Protein AF-A0A7S3WU81-F1 (afdb_monomer_lite)

Radius of gyration: 16.63 Å; chains: 1; bounding box: 35×36×45 Å

Secondary structure (DSSP, 8-state):
----SSSSEEEEEEEEE-TTS-EEEEEEEEEEETTTEEEEEEEEETTEE-SEEEEEE-STT--EEEEEEEETTEEEEEEEEEETTEEEEEEEETTEEEEEEEE-S----EE-TTT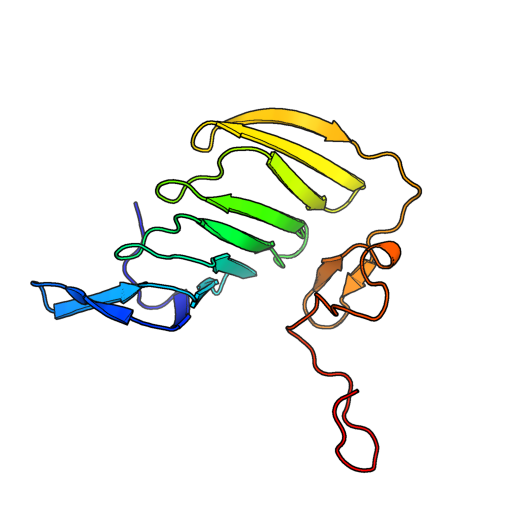--EE-GGG--TT--S-TT-PPPPPTT----

Structure (mmCIF, N/CA/C/O backbone):
data_AF-A0A7S3WU81-F1
#
_entry.id   AF-A0A7S3WU81-F1
#
loop_
_atom_site.group_PDB
_atom_site.id
_atom_site.type_symbol
_atom_site.label_atom_id
_atom_site.label_alt_id
_atom_site.label_comp_id
_atom_site.label_asym_id
_atom_site.label_entity_id
_atom_site.label_seq_id
_atom_site.pdbx_PDB_ins_code
_atom_site.Cartn_x
_atom_site.Cartn_y
_atom_site.Cartn_z
_atom_site.occupancy
_atom_site.B_iso_or_equiv
_atom_site.auth_seq_id
_atom_site.auth_comp_id
_atom_site.auth_asym_id
_atom_site.auth_atom_id
_atom_site.pdbx_PDB_model_num
ATOM 1 N N . GLU A 1 1 ? 3.979 12.453 -11.455 1.00 27.14 1 GLU A N 1
ATOM 2 C CA . GLU A 1 1 ? 4.968 11.890 -12.393 1.00 27.14 1 GLU A CA 1
ATOM 3 C C . GLU A 1 1 ? 5.608 10.695 -11.701 1.00 27.14 1 GLU A C 1
ATOM 5 O O . GLU A 1 1 ? 5.931 10.826 -10.526 1.00 27.14 1 GLU A O 1
ATOM 10 N N . LEU A 1 2 ? 5.652 9.517 -12.331 1.00 32.62 2 LEU A N 1
ATOM 11 C CA . LEU A 1 2 ? 6.308 8.353 -11.725 1.00 32.62 2 LEU A CA 1
ATOM 12 C C . LEU A 1 2 ? 7.814 8.628 -11.735 1.00 32.62 2 LEU A C 1
ATOM 14 O O . LEU A 1 2 ? 8.401 8.782 -12.805 1.00 32.62 2 LEU A O 1
ATOM 18 N N . VAL A 1 3 ? 8.402 8.771 -10.546 1.00 36.06 3 VAL A N 1
ATOM 19 C CA . VAL A 1 3 ? 9.834 9.040 -10.376 1.00 36.06 3 VAL A CA 1
ATOM 20 C C . VAL A 1 3 ? 10.612 7.875 -11.000 1.00 36.06 3 VAL A C 1
ATOM 22 O O . VAL A 1 3 ? 10.239 6.719 -10.771 1.00 36.06 3 VAL A O 1
ATOM 25 N N . PRO A 1 4 ? 11.653 8.136 -11.813 1.00 41.19 4 PRO A N 1
ATOM 26 C CA . PRO A 1 4 ? 12.507 7.081 -12.332 1.00 41.19 4 PRO A CA 1
ATOM 27 C C . PRO A 1 4 ? 13.031 6.238 -11.175 1.00 41.19 4 PRO A C 1
ATOM 29 O O . PRO A 1 4 ? 13.434 6.765 -10.142 1.00 41.19 4 PRO A O 1
ATOM 32 N N . TRP A 1 5 ? 13.050 4.926 -11.352 1.00 51.53 5 TRP A N 1
ATOM 33 C CA . TRP A 1 5 ? 13.723 4.044 -10.416 1.00 51.53 5 TRP A CA 1
ATOM 34 C C . TRP A 1 5 ? 15.197 4.402 -10.283 1.00 51.53 5 TRP A C 1
ATOM 36 O O . TRP A 1 5 ? 15.971 4.244 -11.227 1.00 51.53 5 TRP A O 1
ATOM 46 N N . GLY A 1 6 ? 15.566 4.886 -9.103 1.00 52.81 6 GLY A N 1
ATOM 47 C CA . GLY A 1 6 ? 16.904 5.367 -8.810 1.00 52.81 6 GLY A CA 1
ATOM 48 C C . GLY A 1 6 ? 16.888 6.388 -7.678 1.00 52.81 6 GLY A C 1
ATOM 49 O O . GLY A 1 6 ? 16.006 7.235 -7.605 1.00 52.81 6 GLY A O 1
ATOM 50 N N . GLN A 1 7 ? 17.889 6.265 -6.808 1.00 54.44 7 GLN A N 1
ATOM 51 C CA . GLN A 1 7 ? 18.158 7.016 -5.574 1.00 54.44 7 GLN A CA 1
ATOM 52 C C . GLN A 1 7 ? 17.200 6.806 -4.394 1.00 54.44 7 GLN A C 1
ATOM 54 O O . GLN A 1 7 ? 17.684 6.377 -3.352 1.00 54.44 7 GLN A O 1
ATOM 59 N N . ASP A 1 8 ? 15.890 7.018 -4.546 1.00 68.19 8 ASP A N 1
ATOM 60 C CA . ASP A 1 8 ? 14.972 7.048 -3.385 1.00 68.19 8 ASP A CA 1
ATOM 61 C C . ASP A 1 8 ? 14.018 5.850 -3.273 1.00 68.19 8 ASP A C 1
ATOM 63 O O . ASP A 1 8 ? 13.198 5.764 -2.350 1.00 68.19 8 ASP A O 1
ATOM 67 N N . GLN A 1 9 ? 14.113 4.920 -4.226 1.00 76.31 9 GLN A N 1
ATOM 68 C CA . GLN A 1 9 ? 13.221 3.773 -4.335 1.00 76.31 9 GLN A CA 1
ATOM 69 C C . GLN A 1 9 ? 13.986 2.495 -4.671 1.00 76.31 9 GLN A C 1
ATOM 71 O O . GLN A 1 9 ? 14.833 2.471 -5.564 1.00 76.31 9 GLN A O 1
ATOM 76 N N . THR A 1 10 ? 13.638 1.413 -3.984 1.00 79.94 10 THR A N 1
ATOM 77 C CA . THR A 1 10 ? 14.107 0.052 -4.261 1.00 79.94 10 THR A CA 1
ATOM 78 C C . THR A 1 10 ? 12.934 -0.815 -4.688 1.00 79.94 10 THR A C 1
ATOM 80 O O . THR A 1 10 ? 11.801 -0.596 -4.262 1.00 79.94 10 THR A O 1
ATOM 83 N N . PHE A 1 11 ? 13.189 -1.827 -5.514 1.00 83.06 11 PHE A N 1
ATOM 84 C CA . PHE A 1 11 ? 12.184 -2.838 -5.803 1.00 83.06 11 PHE A CA 1
ATOM 85 C C . PHE A 1 11 ? 12.728 -4.245 -5.775 1.00 83.06 11 PHE A C 1
ATOM 87 O O . PHE A 1 11 ? 13.790 -4.543 -6.323 1.00 83.06 11 PHE A O 1
ATOM 94 N N . SER A 1 12 ? 11.914 -5.113 -5.194 1.00 84.19 12 SER A N 1
ATOM 95 C CA . SER A 1 12 ? 12.132 -6.546 -5.121 1.00 84.19 12 SER A CA 1
ATOM 96 C C . SER A 1 12 ? 11.058 -7.259 -5.938 1.00 84.19 12 SER A C 1
ATOM 98 O O . SER A 1 12 ? 9.889 -7.279 -5.554 1.00 84.19 12 SER A O 1
ATOM 100 N N . GLY A 1 13 ? 11.443 -7.845 -7.069 1.00 82.75 13 GLY A N 1
ATOM 101 C CA . GLY A 1 13 ? 10.531 -8.560 -7.962 1.00 82.75 13 GLY A CA 1
ATOM 102 C C . GLY A 1 13 ? 11.096 -8.707 -9.371 1.00 82.75 13 GLY A C 1
ATOM 103 O O . GLY A 1 13 ? 12.278 -8.454 -9.615 1.00 82.75 13 GLY A O 1
ATOM 104 N N . LEU A 1 14 ? 10.241 -9.103 -10.315 1.00 84.06 14 LEU A N 1
ATOM 105 C CA . LEU A 1 14 ? 10.622 -9.173 -11.722 1.00 84.06 14 LEU A CA 1
ATOM 106 C C . LEU A 1 14 ? 10.670 -7.758 -12.321 1.00 84.06 14 LEU A C 1
ATOM 108 O O . LEU A 1 14 ? 9.736 -6.972 -12.182 1.00 84.06 14 LEU A O 1
ATOM 112 N N . ALA A 1 15 ? 11.759 -7.442 -13.019 1.00 83.62 15 ALA A N 1
ATOM 113 C CA . ALA A 1 15 ? 11.894 -6.204 -13.775 1.00 83.62 15 ALA A CA 1
ATOM 114 C C . ALA A 1 15 ? 12.238 -6.514 -15.234 1.00 83.62 15 ALA A C 1
ATOM 116 O O . ALA A 1 15 ? 13.105 -7.348 -15.507 1.00 83.62 15 ALA A O 1
ATOM 117 N N . ARG A 1 16 ? 11.567 -5.845 -16.175 1.00 79.12 16 ARG A N 1
ATOM 118 C CA . ARG A 1 16 ? 11.798 -6.003 -17.615 1.00 79.12 16 ARG A CA 1
ATOM 119 C C . ARG A 1 16 ? 12.538 -4.799 -18.194 1.00 79.12 16 ARG A C 1
ATOM 121 O O . ARG A 1 16 ? 12.261 -3.667 -17.791 1.00 79.12 16 ARG A O 1
ATOM 128 N N . PRO A 1 17 ? 13.475 -5.015 -19.133 1.00 77.38 17 PRO A N 1
ATOM 129 C CA . PRO A 1 17 ? 14.081 -3.924 -19.877 1.00 77.38 17 PRO A CA 1
ATOM 130 C C . PRO A 1 17 ? 13.042 -3.271 -20.793 1.00 77.38 17 PRO A C 1
ATOM 132 O O . PRO A 1 17 ? 12.257 -3.943 -21.458 1.00 77.38 17 PRO A O 1
ATOM 135 N N . THR A 1 18 ? 13.059 -1.948 -20.835 1.00 69.19 18 THR A N 1
ATOM 136 C CA . THR A 1 18 ? 12.315 -1.133 -21.796 1.00 69.19 18 THR A CA 1
ATOM 137 C C . THR A 1 18 ? 13.133 -0.967 -23.081 1.00 69.19 18 THR A C 1
ATOM 139 O O . THR A 1 18 ? 14.358 -1.123 -23.047 1.00 69.19 18 THR A O 1
ATOM 142 N N . PRO A 1 19 ? 12.516 -0.558 -24.208 1.00 71.44 19 PRO A N 1
ATOM 143 C CA . PRO A 1 19 ? 13.243 -0.259 -25.447 1.00 71.44 19 PRO A CA 1
ATOM 144 C C . PRO A 1 19 ? 14.358 0.790 -25.292 1.00 71.44 19 PRO A C 1
ATOM 146 O O . PRO A 1 19 ? 15.280 0.835 -26.097 1.00 71.44 19 PRO A O 1
ATOM 149 N N . ARG A 1 20 ? 14.287 1.633 -24.250 1.00 69.44 20 ARG A N 1
ATOM 150 C CA . ARG A 1 20 ? 15.287 2.663 -23.919 1.00 69.44 20 ARG A CA 1
ATOM 151 C C . ARG A 1 20 ? 16.331 2.197 -22.890 1.00 69.44 20 ARG A C 1
ATOM 153 O O . ARG A 1 20 ? 17.090 3.015 -22.388 1.00 69.44 20 ARG A O 1
ATOM 160 N N . GLY A 1 21 ? 16.352 0.911 -22.532 1.00 65.19 21 GLY A N 1
ATOM 161 C CA . GLY A 1 21 ? 17.324 0.315 -21.606 1.00 65.19 21 GLY A CA 1
ATOM 162 C C . GLY A 1 21 ? 17.002 0.458 -20.111 1.00 65.19 21 GLY A C 1
ATOM 163 O O . GLY A 1 21 ? 17.625 -0.219 -19.295 1.00 65.19 21 GLY A O 1
ATOM 164 N N . ALA A 1 22 ? 16.009 1.268 -19.726 1.00 7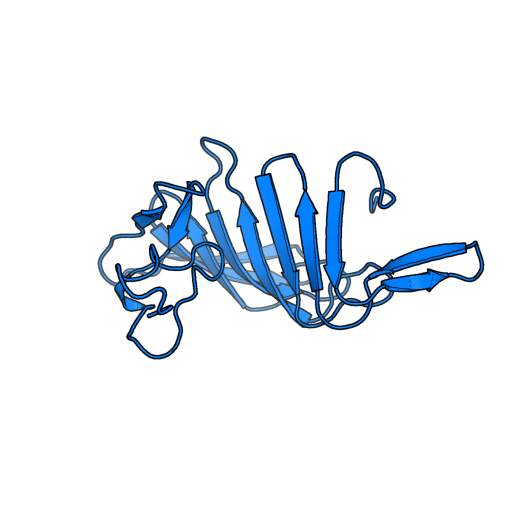5.12 22 ALA A N 1
ATOM 165 C CA . ALA A 1 22 ? 15.546 1.347 -18.336 1.00 75.12 22 ALA A CA 1
ATOM 166 C C . ALA A 1 22 ? 14.856 0.038 -17.915 1.00 75.12 22 ALA A C 1
ATOM 168 O O . ALA A 1 22 ? 14.156 -0.563 -18.729 1.00 75.12 22 ALA A O 1
ATOM 169 N N . LYS A 1 23 ? 15.017 -0.401 -16.661 1.00 78.19 23 LYS A N 1
ATOM 170 C CA . LYS A 1 23 ? 14.305 -1.571 -16.115 1.00 78.19 23 LYS A CA 1
ATOM 171 C C . LYS A 1 23 ? 13.034 -1.115 -15.403 1.00 78.19 23 LYS A C 1
ATOM 173 O O . LYS A 1 23 ? 13.100 -0.209 -14.582 1.00 78.19 23 LYS A O 1
ATOM 178 N N . THR A 1 24 ? 11.903 -1.746 -15.700 1.00 82.88 24 THR A N 1
ATOM 179 C CA . THR A 1 24 ? 10.600 -1.422 -15.095 1.00 82.88 24 THR A CA 1
ATOM 180 C C . THR A 1 24 ? 9.995 -2.638 -14.392 1.00 82.88 24 THR A C 1
ATOM 182 O O . THR A 1 24 ? 10.170 -3.756 -14.885 1.00 82.88 24 THR A O 1
ATOM 185 N N . PRO A 1 25 ? 9.291 -2.455 -13.257 1.00 86.44 25 PRO A N 1
ATOM 186 C CA . PRO A 1 25 ? 8.455 -3.476 -12.635 1.00 86.44 25 PRO A CA 1
ATOM 187 C C . PRO A 1 25 ? 7.598 -4.241 -13.609 1.00 86.44 25 PRO A C 1
ATOM 189 O O . PRO A 1 25 ? 6.898 -3.642 -14.428 1.00 86.44 25 PRO A O 1
ATOM 192 N N . HIS A 1 26 ? 7.574 -5.553 -13.438 1.00 86.62 26 HIS A N 1
ATOM 193 C CA . HIS A 1 26 ? 6.631 -6.394 -14.137 1.00 86.62 26 HIS A CA 1
ATOM 194 C C . HIS A 1 26 ? 6.210 -7.578 -13.267 1.00 86.62 26 HIS A C 1
ATOM 196 O O . HIS A 1 26 ? 7.030 -8.137 -12.546 1.00 86.62 26 HIS A O 1
ATOM 202 N N . GLY A 1 27 ? 4.957 -8.016 -13.360 1.00 87.75 27 GLY A N 1
ATOM 203 C CA . GLY A 1 27 ? 4.487 -9.155 -12.570 1.00 87.75 27 GLY A CA 1
ATOM 204 C C . GLY A 1 27 ? 4.380 -8.825 -11.079 1.00 87.75 27 GLY A C 1
ATOM 205 O O . GLY A 1 27 ? 4.096 -7.691 -10.716 1.00 87.75 27 GLY A O 1
ATOM 206 N N . TRP A 1 28 ? 4.591 -9.803 -10.202 1.00 89.62 28 TRP A N 1
ATOM 207 C CA . TRP A 1 28 ? 4.562 -9.581 -8.753 1.00 89.62 28 TRP A CA 1
ATOM 208 C C . TRP A 1 28 ? 5.824 -8.853 -8.264 1.00 89.62 28 TRP A C 1
ATOM 210 O O . TRP A 1 28 ? 6.937 -9.162 -8.702 1.00 89.62 28 TRP A O 1
ATOM 220 N N . GLY A 1 29 ? 5.669 -7.935 -7.305 1.00 84.88 29 GLY A N 1
ATOM 221 C CA . GLY A 1 29 ? 6.817 -7.318 -6.643 1.00 84.88 29 GLY A CA 1
ATOM 222 C C . GLY A 1 29 ? 6.471 -6.289 -5.574 1.00 84.88 29 GLY A C 1
ATOM 223 O O . GLY A 1 29 ? 5.308 -5.918 -5.375 1.00 84.88 29 GLY A O 1
ATOM 224 N N . VAL A 1 30 ? 7.512 -5.826 -4.888 1.00 87.31 30 VAL A N 1
ATOM 225 C CA . VAL A 1 30 ? 7.451 -4.858 -3.790 1.00 87.31 30 VAL A CA 1
ATOM 226 C C . VAL A 1 30 ? 8.285 -3.637 -4.142 1.00 87.31 30 VAL A C 1
ATOM 228 O O . VAL A 1 30 ? 9.472 -3.776 -4.414 1.00 87.31 30 VAL A O 1
ATOM 231 N N . LEU A 1 31 ? 7.666 -2.460 -4.109 1.00 87.19 31 LEU A N 1
ATOM 232 C CA . LEU A 1 31 ? 8.304 -1.152 -4.211 1.00 87.19 31 LEU A CA 1
ATOM 233 C C . LEU A 1 31 ? 8.495 -0.571 -2.806 1.00 87.19 31 LEU A C 1
ATOM 235 O O . LEU A 1 31 ? 7.551 -0.516 -2.021 1.00 87.19 31 LEU A O 1
ATOM 239 N N . GLU A 1 32 ? 9.694 -0.104 -2.499 1.00 85.88 32 GLU A N 1
ATOM 240 C CA . GLU A 1 32 ? 10.063 0.502 -1.223 1.00 85.88 32 GLU A CA 1
ATOM 241 C C . GLU A 1 32 ? 10.594 1.910 -1.476 1.00 85.88 32 GLU A C 1
ATOM 243 O O . GLU A 1 32 ? 11.588 2.082 -2.168 1.00 85.88 32 GLU A O 1
ATOM 248 N N . HIS A 1 33 ? 9.933 2.914 -0.913 1.00 82.94 33 HIS A N 1
ATOM 249 C CA . HIS A 1 33 ? 10.368 4.303 -0.874 1.00 82.94 33 HIS A CA 1
ATOM 250 C C . HIS A 1 33 ? 11.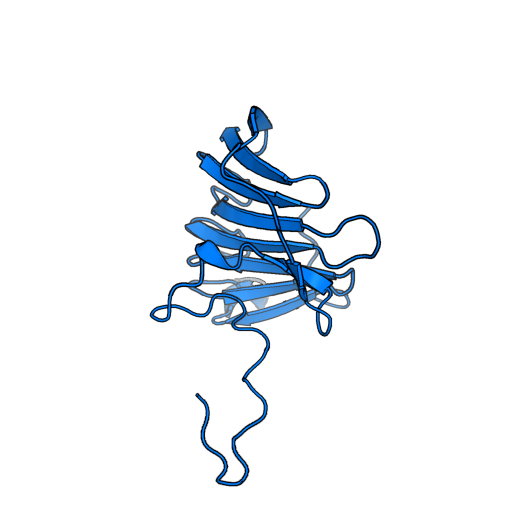125 4.560 0.429 1.00 82.94 33 HIS A C 1
ATOM 252 O O . HIS A 1 33 ? 10.631 4.233 1.513 1.00 82.94 33 HIS A O 1
ATOM 258 N N . HIS A 1 34 ? 12.281 5.216 0.359 1.00 75.56 34 HIS A N 1
ATOM 259 C CA . HIS A 1 34 ? 13.106 5.492 1.542 1.00 75.56 34 HIS A CA 1
ATOM 260 C C . HIS A 1 34 ? 12.460 6.476 2.538 1.00 75.56 34 HIS A C 1
ATOM 262 O O . HIS A 1 34 ? 12.846 6.521 3.701 1.00 75.56 34 HIS A O 1
ATOM 268 N N . GLU A 1 35 ? 11.390 7.169 2.137 1.00 79.94 35 GLU A N 1
ATOM 269 C CA . GLU A 1 35 ? 10.541 7.995 3.021 1.00 79.94 35 GLU A CA 1
ATOM 270 C C . GLU A 1 35 ? 9.537 7.183 3.871 1.00 79.94 35 GLU A C 1
ATOM 272 O O . GLU A 1 35 ? 8.613 7.738 4.466 1.00 79.94 35 GLU A O 1
ATOM 277 N N . GLY A 1 36 ? 9.694 5.857 3.935 1.00 80.12 36 GLY A N 1
ATOM 278 C CA . GLY A 1 36 ? 8.863 4.982 4.765 1.00 80.12 36 GLY A CA 1
ATOM 279 C C . GLY A 1 36 ? 7.553 4.553 4.107 1.00 80.12 36 GLY A C 1
ATOM 280 O O . GLY A 1 36 ? 6.629 4.146 4.809 1.00 80.12 36 GLY A O 1
ATOM 281 N N . PHE A 1 37 ? 7.449 4.633 2.779 1.00 86.50 37 PHE A N 1
ATOM 282 C CA . PHE A 1 37 ? 6.328 4.067 2.031 1.00 86.50 37 PHE A CA 1
ATOM 283 C C . PHE A 1 37 ? 6.740 2.750 1.377 1.00 86.50 37 PHE A C 1
ATOM 285 O O . PHE A 1 37 ? 7.738 2.691 0.676 1.00 86.50 37 PHE A O 1
ATOM 292 N N . THR A 1 38 ? 5.946 1.703 1.543 1.00 88.62 38 THR A N 1
ATOM 293 C CA . THR A 1 38 ? 6.154 0.409 0.887 1.00 88.62 38 THR A CA 1
ATOM 294 C C . THR A 1 38 ? 4.870 -0.001 0.192 1.00 88.62 38 THR A C 1
ATOM 296 O O . THR A 1 38 ? 3.793 0.141 0.762 1.00 88.62 38 THR A O 1
ATOM 299 N N . GLN A 1 39 ? 4.964 -0.554 -1.010 1.00 89.44 39 GLN A N 1
ATOM 300 C CA . GLN A 1 39 ? 3.838 -1.069 -1.774 1.00 89.44 39 GLN A CA 1
ATOM 301 C C . GLN A 1 39 ? 4.183 -2.438 -2.353 1.00 89.44 39 GLN A C 1
ATOM 303 O O . GLN A 1 39 ? 5.020 -2.554 -3.240 1.00 89.44 39 GLN A O 1
ATOM 308 N N . ALA A 1 40 ? 3.491 -3.473 -1.896 1.00 87.62 40 ALA A N 1
ATOM 309 C CA . ALA A 1 40 ? 3.498 -4.776 -2.541 1.00 87.62 40 ALA A CA 1
ATOM 310 C C . ALA A 1 40 ? 2.269 -4.886 -3.442 1.00 87.62 40 ALA A C 1
ATOM 312 O O . ALA A 1 40 ? 1.145 -4.674 -2.988 1.00 87.62 40 ALA A O 1
ATOM 313 N N . CYS A 1 41 ? 2.470 -5.245 -4.703 1.00 89.50 41 CYS A N 1
ATOM 314 C CA . CYS A 1 41 ? 1.377 -5.455 -5.643 1.00 89.50 41 CYS A CA 1
ATOM 315 C C . CYS A 1 41 ? 1.531 -6.815 -6.316 1.00 89.50 41 CYS A C 1
ATOM 317 O O . CYS A 1 41 ? 2.639 -7.239 -6.655 1.00 89.50 41 CYS A O 1
ATOM 319 N N . ALA A 1 42 ? 0.404 -7.500 -6.498 1.00 86.56 42 ALA A N 1
ATOM 320 C CA . ALA A 1 42 ? 0.358 -8.773 -7.195 1.00 86.56 42 ALA A CA 1
ATOM 321 C C . ALA A 1 42 ? 0.748 -8.634 -8.663 1.00 86.56 42 ALA A C 1
ATOM 323 O O . ALA A 1 42 ? 1.234 -9.599 -9.247 1.00 86.56 42 ALA A O 1
ATOM 324 N N . MET A 1 43 ? 0.544 -7.446 -9.234 1.00 89.19 43 MET A N 1
ATOM 325 C CA . MET A 1 43 ? 0.812 -7.179 -10.628 1.00 89.19 43 MET A CA 1
ATOM 326 C 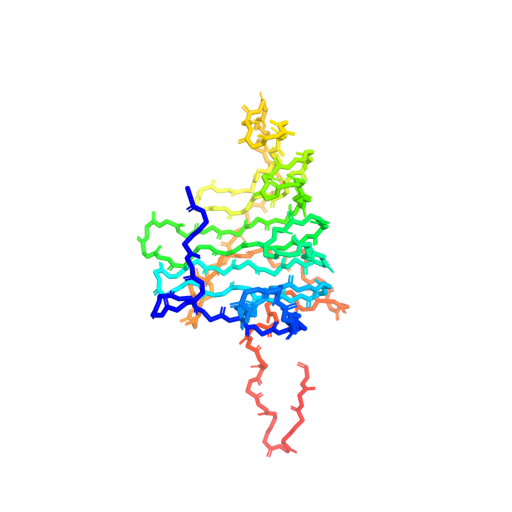C . MET A 1 43 ? 1.286 -5.746 -10.845 1.00 89.19 43 MET A C 1
ATOM 328 O O . MET A 1 43 ? 0.648 -4.776 -10.440 1.00 89.19 43 MET A O 1
ATOM 332 N N . TRP A 1 44 ? 2.419 -5.641 -11.519 1.00 90.38 44 TRP A N 1
ATOM 333 C CA . TRP A 1 44 ? 2.970 -4.422 -12.067 1.00 90.38 44 TRP A CA 1
ATOM 334 C C . TRP A 1 44 ? 3.015 -4.558 -13.590 1.00 90.38 44 TRP A C 1
ATOM 336 O O . TRP A 1 44 ? 3.488 -5.570 -14.110 1.00 90.38 44 TRP A O 1
ATOM 346 N N . HIS A 1 45 ? 2.548 -3.538 -14.297 1.00 88.75 45 HIS A N 1
ATOM 347 C CA . HIS A 1 45 ? 2.631 -3.407 -15.746 1.00 88.75 45 HIS A CA 1
ATOM 348 C C . HIS A 1 45 ? 3.536 -2.227 -16.072 1.00 88.75 45 HIS A C 1
ATOM 350 O O . HIS A 1 45 ? 3.145 -1.073 -15.924 1.00 88.75 45 HIS A O 1
ATOM 356 N N . ASP A 1 46 ? 4.771 -2.528 -16.464 1.00 86.88 46 ASP A N 1
ATOM 357 C CA . ASP A 1 46 ? 5.765 -1.551 -16.918 1.00 86.88 46 ASP A CA 1
ATOM 358 C C . ASP A 1 46 ? 5.962 -0.393 -15.924 1.00 86.88 46 ASP A C 1
ATOM 360 O O . ASP A 1 46 ? 5.998 0.783 -16.277 1.00 86.88 46 ASP A O 1
ATOM 364 N N . GLY A 1 47 ? 6.080 -0.736 -14.638 1.00 86.38 47 GLY A N 1
ATOM 365 C CA . GLY A 1 47 ? 6.217 0.243 -13.553 1.00 86.38 47 GLY A CA 1
ATOM 366 C C . GLY A 1 47 ? 4.916 0.708 -12.914 1.00 86.38 47 GLY A C 1
ATOM 367 O O . GLY A 1 47 ? 4.957 1.401 -11.900 1.00 86.38 47 GLY A O 1
ATOM 368 N N . VAL A 1 48 ? 3.769 0.296 -13.444 1.00 89.88 48 VAL A N 1
ATOM 369 C CA . VAL A 1 48 ? 2.457 0.729 -12.967 1.00 89.88 48 VAL A CA 1
ATOM 370 C C . VAL A 1 48 ? 1.790 -0.391 -12.176 1.00 89.88 48 VAL A C 1
ATOM 372 O O . VAL A 1 48 ? 1.574 -1.477 -12.700 1.00 89.88 48 VAL A O 1
ATOM 375 N N . ALA A 1 49 ? 1.450 -0.143 -10.911 1.00 90.88 49 ALA A N 1
ATOM 376 C CA . ALA A 1 49 ? 0.704 -1.109 -10.103 1.00 90.88 49 ALA A CA 1
ATOM 377 C C . ALA A 1 49 ? -0.718 -1.302 -10.656 1.00 90.88 49 ALA A C 1
ATOM 379 O O . ALA A 1 49 ? -1.445 -0.323 -10.835 1.00 90.88 49 ALA A O 1
ATOM 380 N N . ASP A 1 50 ? -1.127 -2.542 -10.905 1.00 93.19 50 ASP A N 1
ATOM 381 C CA . ASP A 1 50 ? -2.417 -2.856 -11.530 1.00 93.19 50 ASP A CA 1
ATOM 382 C C . ASP A 1 50 ? -2.917 -4.236 -11.081 1.00 93.19 50 ASP A C 1
ATOM 384 O O . ASP A 1 50 ? -2.906 -5.223 -11.812 1.00 93.19 50 ASP A O 1
ATOM 388 N N . GLY A 1 51 ? -3.273 -4.332 -9.806 1.00 89.44 51 GLY A N 1
ATOM 389 C CA . GLY A 1 51 ? -3.744 -5.564 -9.199 1.00 89.44 51 GLY A CA 1
ATOM 390 C C . GLY A 1 51 ? -3.912 -5.447 -7.688 1.00 89.44 51 GLY A C 1
ATOM 391 O O . GLY A 1 51 ? -3.657 -4.388 -7.104 1.00 89.44 51 GLY A O 1
ATOM 392 N N . PRO A 1 52 ? -4.355 -6.527 -7.025 1.00 88.12 52 PRO A N 1
ATOM 393 C CA . PRO A 1 52 ? -4.492 -6.556 -5.577 1.00 88.12 52 PRO A CA 1
ATOM 394 C C . PRO A 1 52 ? -3.129 -6.420 -4.894 1.00 88.12 52 PRO A C 1
ATOM 396 O O . PRO A 1 52 ? -2.102 -6.859 -5.411 1.00 88.12 52 PRO A O 1
ATOM 399 N N . GLY A 1 53 ? -3.101 -5.825 -3.709 1.00 87.81 53 GLY A N 1
ATOM 400 C CA . GLY A 1 53 ? -1.858 -5.590 -2.994 1.00 87.81 53 GLY A CA 1
ATOM 401 C C . GLY A 1 53 ? -2.040 -5.007 -1.601 1.00 87.81 53 GLY A C 1
ATOM 402 O O . GLY A 1 53 ? -3.149 -4.863 -1.082 1.00 87.81 53 GLY A O 1
ATOM 403 N N . THR A 1 54 ? -0.912 -4.632 -1.015 1.00 88.38 54 THR A N 1
ATOM 404 C CA . THR A 1 54 ? -0.845 -3.910 0.249 1.00 88.38 54 THR A CA 1
ATOM 405 C C . THR A 1 54 ? 0.097 -2.730 0.113 1.00 88.38 54 THR A C 1
ATOM 407 O O . THR A 1 54 ? 1.077 -2.778 -0.627 1.00 88.38 54 THR A O 1
ATOM 410 N N . TRP A 1 55 ? -0.155 -1.679 0.876 1.00 88.19 55 TRP A N 1
ATOM 411 C CA . TRP A 1 55 ? 0.805 -0.606 1.064 1.00 88.19 55 TRP A CA 1
ATOM 412 C C . TRP A 1 55 ? 0.902 -0.225 2.531 1.00 88.19 55 TRP A C 1
ATOM 414 O O . TRP A 1 55 ? -0.048 -0.394 3.292 1.00 88.19 55 TRP A O 1
ATOM 424 N N . VAL A 1 56 ? 2.058 0.286 2.922 1.00 87.06 56 VAL A N 1
ATOM 425 C CA . VAL A 1 56 ? 2.386 0.682 4.285 1.00 87.06 56 VAL A CA 1
ATOM 426 C C . VAL A 1 56 ? 3.029 2.060 4.227 1.00 87.06 56 VAL A C 1
ATOM 428 O O . VAL A 1 56 ? 3.868 2.313 3.373 1.00 87.06 56 VAL A O 1
ATOM 431 N N . MET A 1 57 ? 2.637 2.946 5.133 1.00 87.38 57 MET A N 1
ATOM 432 C CA . MET A 1 57 ? 3.370 4.157 5.479 1.00 87.38 57 MET A CA 1
ATOM 433 C C . MET A 1 57 ? 3.820 4.011 6.928 1.00 87.38 57 MET A C 1
ATOM 435 O O . MET A 1 57 ? 2.990 3.786 7.807 1.00 87.38 57 MET A O 1
ATOM 439 N N . THR A 1 58 ? 5.121 4.106 7.168 1.00 83.88 58 THR A N 1
ATOM 440 C CA . THR A 1 58 ? 5.756 3.946 8.485 1.00 83.88 58 THR A CA 1
ATOM 441 C C . THR A 1 58 ? 6.344 5.251 9.017 1.00 83.88 58 THR A C 1
ATOM 443 O O . THR A 1 58 ? 6.855 5.273 10.138 1.00 83.88 58 THR A O 1
ATOM 446 N N . ALA A 1 59 ? 6.255 6.340 8.240 1.00 83.00 59 ALA A N 1
ATOM 447 C CA . ALA A 1 59 ? 6.712 7.659 8.654 1.00 83.00 59 ALA A CA 1
ATOM 448 C C . ALA A 1 59 ? 6.016 8.095 9.965 1.00 83.00 59 ALA A C 1
ATOM 450 O O . ALA A 1 59 ? 4.786 7.986 10.056 1.00 83.00 59 ALA A O 1
ATOM 451 N N . PRO A 1 60 ? 6.769 8.603 10.963 1.00 80.88 60 PRO A N 1
ATOM 452 C CA . PRO A 1 60 ? 6.211 9.036 12.241 1.00 80.88 60 PRO A CA 1
ATOM 453 C C . PRO A 1 60 ? 5.043 10.020 12.087 1.00 80.88 60 PRO A C 1
ATOM 455 O O . PRO A 1 60 ? 5.163 11.032 11.396 1.00 80.88 60 PRO A O 1
ATOM 458 N N . GLY A 1 61 ? 3.909 9.727 12.727 1.00 81.00 61 GLY A N 1
ATOM 459 C CA . GLY A 1 61 ? 2.687 10.539 12.665 1.00 81.00 61 GLY A CA 1
ATOM 460 C C . GLY A 1 61 ? 1.852 10.352 11.392 1.00 81.00 61 GLY A C 1
ATOM 461 O O . GLY A 1 61 ? 0.837 11.028 11.218 1.00 81.00 61 GLY A O 1
ATOM 462 N N . LYS A 1 62 ? 2.262 9.456 10.487 1.00 84.62 62 LYS A N 1
ATOM 463 C CA . LYS A 1 62 ? 1.552 9.114 9.243 1.00 84.62 62 LYS A CA 1
ATOM 464 C C . LYS A 1 62 ? 1.328 7.609 9.104 1.00 84.62 62 LYS A C 1
ATOM 466 O O . LYS A 1 62 ? 1.072 7.133 7.999 1.00 84.62 62 LYS A O 1
ATOM 471 N N . GLU A 1 63 ? 1.447 6.857 10.193 1.00 84.50 63 GLU A N 1
ATOM 472 C CA . GLU A 1 63 ? 1.432 5.403 10.169 1.00 84.50 63 GLU A CA 1
ATOM 473 C C . GLU A 1 63 ? 0.078 4.866 9.716 1.00 84.50 63 GLU A C 1
ATOM 475 O O . GLU A 1 63 ? -0.973 5.170 10.287 1.00 84.50 63 GLU A O 1
ATOM 480 N N . GLN A 1 64 ? 0.107 4.049 8.668 1.00 87.62 64 GLN A N 1
ATOM 481 C CA . GLN A 1 64 ? -1.080 3.419 8.108 1.00 87.62 64 GLN A CA 1
ATOM 482 C C . GLN A 1 64 ? -0.698 2.234 7.226 1.00 87.62 64 GLN A C 1
ATOM 484 O O . GLN A 1 64 ? 0.364 2.213 6.610 1.00 87.62 64 GLN A O 1
ATOM 489 N N . VAL A 1 65 ? -1.588 1.253 7.147 1.00 86.06 65 VAL A N 1
ATOM 490 C CA . VAL A 1 65 ? -1.526 0.151 6.187 1.00 86.06 65 VAL A CA 1
ATOM 491 C C . VAL A 1 65 ? -2.850 0.081 5.442 1.00 86.06 65 VAL A C 1
ATOM 493 O O . VAL A 1 65 ? -3.912 0.327 6.019 1.00 86.06 65 VAL A O 1
ATOM 496 N N . GLY A 1 66 ? -2.793 -0.247 4.160 1.00 86.81 66 GLY A N 1
ATOM 497 C CA . GLY A 1 66 ? -3.977 -0.459 3.348 1.00 86.81 66 GLY A CA 1
ATOM 498 C C . GLY A 1 66 ? -3.860 -1.702 2.490 1.00 86.81 66 GLY A C 1
ATOM 499 O O . GLY A 1 66 ? -2.823 -1.933 1.876 1.00 86.81 66 GLY A O 1
ATOM 500 N N . TYR A 1 67 ? -4.952 -2.452 2.408 1.00 87.06 67 TYR A N 1
ATOM 501 C CA . TYR A 1 67 ? -5.120 -3.617 1.545 1.00 87.06 67 TYR A CA 1
ATOM 502 C C . TYR A 1 67 ? -6.206 -3.294 0.531 1.00 87.06 67 TYR A C 1
ATOM 504 O O . TYR A 1 67 ? -7.269 -2.812 0.918 1.00 87.06 67 TYR A O 1
ATOM 512 N N . GLY A 1 68 ? -5.962 -3.544 -0.747 1.00 88.88 68 GLY A N 1
ATOM 513 C CA . GLY A 1 68 ? -6.936 -3.241 -1.791 1.00 88.88 68 GLY A CA 1
ATOM 514 C C . GLY A 1 68 ? -6.395 -3.535 -3.177 1.00 88.88 68 GLY A C 1
ATOM 515 O O . GLY A 1 68 ? -5.451 -4.312 -3.318 1.00 88.88 68 GLY A O 1
ATOM 516 N N . THR A 1 69 ? -6.992 -2.915 -4.190 1.00 90.25 69 THR A N 1
ATOM 517 C CA . THR A 1 69 ? -6.644 -3.132 -5.598 1.00 90.25 69 THR A CA 1
ATOM 518 C C . THR A 1 69 ? -6.178 -1.838 -6.243 1.00 90.25 69 THR A C 1
ATOM 520 O O . THR A 1 69 ? -6.764 -0.775 -6.051 1.00 90.25 69 THR A O 1
ATOM 523 N N . TRP A 1 70 ? -5.097 -1.918 -7.006 1.00 91.44 70 TRP A N 1
ATOM 524 C CA . TRP A 1 70 ? -4.640 -0.825 -7.844 1.00 91.44 70 TRP A CA 1
ATOM 525 C C . TRP A 1 70 ? -5.135 -1.043 -9.259 1.00 91.44 70 TRP A C 1
ATOM 527 O O . TRP A 1 70 ? -5.153 -2.174 -9.731 1.00 91.44 70 TRP A O 1
ATOM 537 N N . ARG A 1 71 ? -5.493 0.049 -9.925 1.00 91.75 71 ARG A N 1
ATOM 538 C CA . ARG A 1 71 ? -5.801 0.093 -11.344 1.00 91.75 71 ARG A CA 1
ATOM 539 C C . ARG A 1 71 ? -5.059 1.254 -11.976 1.00 91.75 71 ARG A C 1
ATOM 541 O O . ARG A 1 71 ? -5.227 2.399 -11.549 1.00 91.75 71 ARG A O 1
ATOM 548 N N . ALA A 1 72 ? -4.207 0.967 -12.958 1.00 91.56 72 ALA A N 1
ATOM 549 C CA . ALA A 1 72 ? -3.353 1.969 -13.605 1.00 91.56 72 ALA A CA 1
ATOM 550 C C . ALA A 1 72 ? -2.602 2.881 -12.599 1.00 91.56 72 ALA A C 1
ATOM 552 O O . ALA A 1 72 ? -2.556 4.105 -12.737 1.00 91.56 72 ALA A O 1
ATOM 553 N N . GLY A 1 73 ? -2.051 2.284 -11.539 1.00 90.06 73 GLY A N 1
ATOM 554 C CA . GLY A 1 73 ? -1.269 2.962 -10.503 1.00 90.06 73 GLY A CA 1
ATOM 555 C C . GLY A 1 73 ? -2.104 3.679 -9.444 1.00 90.06 73 GLY A C 1
ATOM 556 O O . GLY A 1 73 ? -1.545 4.243 -8.504 1.00 90.06 73 GLY A O 1
ATOM 557 N N . LYS A 1 74 ? -3.435 3.654 -9.550 1.00 92.75 74 LYS A N 1
ATOM 558 C CA . LYS A 1 74 ? -4.348 4.348 -8.637 1.00 92.75 74 LYS A CA 1
ATOM 559 C C . LYS A 1 74 ? -5.121 3.354 -7.786 1.00 92.75 74 LYS A C 1
ATOM 561 O O . LYS A 1 74 ? -5.395 2.251 -8.232 1.00 92.75 74 LYS A O 1
ATOM 566 N N . ARG A 1 75 ? -5.496 3.740 -6.565 1.00 90.88 75 ARG A N 1
ATOM 567 C CA . ARG A 1 75 ? -6.407 2.931 -5.737 1.00 90.88 75 ARG A CA 1
ATOM 568 C C . ARG A 1 75 ? -7.769 2.858 -6.416 1.00 90.88 75 ARG A C 1
ATOM 570 O O . ARG A 1 75 ? -8.285 3.897 -6.816 1.00 90.88 75 ARG A O 1
ATOM 577 N N . ASP A 1 76 ? -8.335 1.667 -6.525 1.00 91.56 76 ASP A N 1
ATOM 578 C CA . ASP A 1 76 ? -9.624 1.446 -7.176 1.00 91.56 76 ASP A CA 1
ATOM 579 C C . ASP A 1 76 ? -10.427 0.367 -6.434 1.00 91.56 76 ASP A C 1
ATOM 581 O O . ASP A 1 76 ? -9.872 -0.630 -5.963 1.00 91.56 76 ASP A O 1
ATOM 585 N N . GLY A 1 77 ? -11.733 0.584 -6.287 1.00 90.19 77 GLY A N 1
ATOM 586 C CA . GLY A 1 77 ? -12.623 -0.284 -5.521 1.00 90.19 77 GLY A CA 1
ATOM 587 C C . GLY A 1 77 ? -12.459 -0.141 -4.005 1.00 90.19 77 GLY A C 1
ATOM 588 O O . GLY A 1 77 ? -12.164 0.935 -3.481 1.00 90.19 77 GLY A O 1
ATOM 589 N N . TYR A 1 78 ? -12.685 -1.231 -3.271 1.00 86.38 78 TYR A N 1
ATOM 590 C CA . TYR A 1 78 ? -12.655 -1.220 -1.807 1.00 86.38 78 TYR A CA 1
ATOM 591 C C . TYR A 1 78 ? -11.250 -1.451 -1.243 1.00 86.38 78 TYR A C 1
ATOM 593 O O . TYR A 1 78 ? -10.543 -2.383 -1.624 1.00 86.38 78 TYR A O 1
ATOM 601 N N . PHE A 1 79 ? -10.889 -0.626 -0.266 1.00 87.75 79 PHE A N 1
ATOM 602 C CA . PHE A 1 79 ? -9.667 -0.701 0.515 1.00 87.75 79 PHE A CA 1
ATOM 603 C C . PHE A 1 79 ? -9.987 -0.903 1.992 1.00 87.75 79 PHE A C 1
ATOM 605 O O . PHE A 1 79 ? -10.709 -0.115 2.603 1.00 87.75 79 PHE A O 1
ATOM 612 N N . ALA A 1 80 ? -9.388 -1.925 2.593 1.00 86.31 80 ALA A N 1
ATOM 613 C CA . ALA A 1 80 ? -9.320 -2.055 4.039 1.00 86.31 80 ALA A CA 1
ATOM 614 C C . ALA A 1 80 ? -8.127 -1.240 4.547 1.00 86.31 80 ALA A C 1
ATOM 616 O O . ALA A 1 80 ? -6.977 -1.544 4.238 1.00 86.31 80 ALA A O 1
ATOM 617 N N . MET A 1 81 ? -8.406 -0.199 5.322 1.00 86.94 81 MET A N 1
ATOM 618 C CA . MET A 1 81 ? -7.441 0.784 5.802 1.00 86.94 81 MET A CA 1
ATOM 619 C C . MET A 1 81 ? -7.303 0.700 7.319 1.00 86.94 81 MET A C 1
ATOM 621 O O . MET A 1 81 ? -8.287 0.792 8.050 1.00 86.94 81 MET A O 1
ATOM 625 N N . VAL A 1 82 ? -6.075 0.587 7.812 1.00 84.00 82 VAL A N 1
ATOM 626 C CA . VAL A 1 82 ? -5.753 0.663 9.239 1.00 84.00 82 VAL A CA 1
ATOM 627 C C . VAL A 1 82 ? -4.828 1.849 9.437 1.00 84.00 82 VAL A C 1
ATOM 629 O O . VAL A 1 82 ? -3.758 1.911 8.841 1.00 84.00 82 VAL A O 1
ATOM 632 N N . ARG A 1 83 ? -5.243 2.798 10.268 1.00 82.94 83 ARG A N 1
ATOM 633 C CA . ARG A 1 83 ? -4.466 3.990 10.620 1.00 82.94 83 ARG A CA 1
ATOM 634 C C . ARG A 1 83 ? -4.694 4.333 12.084 1.00 82.94 83 ARG A C 1
ATOM 636 O O . ARG A 1 83 ? -5.619 3.790 12.699 1.00 82.94 83 ARG A O 1
ATOM 643 N N . ASP A 1 84 ? -3.889 5.235 12.630 1.00 76.06 84 ASP A N 1
ATOM 644 C CA . ASP A 1 84 ? -4.128 5.699 13.994 1.00 76.06 84 ASP A CA 1
ATOM 645 C C . ASP A 1 84 ? -5.575 6.223 14.138 1.00 76.06 84 ASP A C 1
ATOM 647 O O . ASP A 1 84 ? -6.145 6.851 13.238 1.00 76.06 84 ASP A O 1
ATOM 651 N N . GLY A 1 85 ? -6.233 5.857 15.235 1.00 74.19 85 GLY A N 1
ATOM 652 C CA . GLY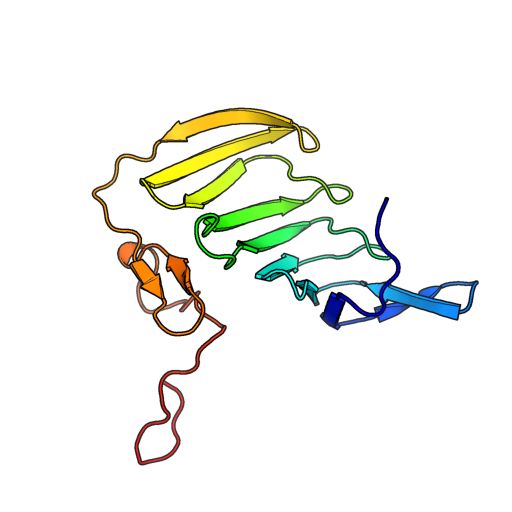 A 1 85 ? -7.644 6.163 15.485 1.00 74.19 85 GLY A CA 1
ATOM 653 C C . GLY A 1 85 ? -8.692 5.201 14.888 1.00 74.19 85 GLY A C 1
ATOM 654 O O . GLY A 1 85 ? -9.878 5.325 15.241 1.00 74.19 85 GLY A O 1
ATOM 655 N N . GLY A 1 86 ? -8.323 4.206 14.061 1.00 78.31 86 GLY A N 1
ATOM 656 C CA . GLY A 1 86 ? -9.232 3.095 13.733 1.00 78.31 86 GLY A CA 1
ATOM 657 C C . GLY A 1 86 ? -8.991 2.319 12.433 1.00 78.31 86 GLY A C 1
ATOM 658 O O . GLY A 1 86 ? -8.046 2.550 11.686 1.00 78.31 86 GLY A O 1
ATOM 659 N N . VAL A 1 87 ? -9.911 1.386 12.175 1.00 82.12 87 VAL A N 1
ATOM 660 C CA . VAL A 1 87 ? -10.007 0.624 10.924 1.00 82.12 87 VAL A CA 1
ATOM 661 C C . VAL A 1 87 ? -11.137 1.205 10.080 1.00 82.12 87 VAL A C 1
ATOM 663 O O . VAL A 1 87 ? -12.199 1.561 10.602 1.00 82.12 87 VAL A O 1
ATOM 666 N N . PHE A 1 88 ? -10.913 1.314 8.779 1.00 85.75 88 PHE A N 1
ATOM 667 C CA . PHE A 1 88 ? -11.836 1.897 7.821 1.00 85.75 88 PHE A CA 1
ATOM 668 C C . PHE A 1 88 ? -11.970 0.992 6.600 1.00 85.75 88 PHE A C 1
ATOM 670 O O . PHE A 1 88 ? -11.007 0.358 6.182 1.00 85.75 88 PHE A O 1
ATOM 677 N N . VAL A 1 89 ? -13.162 0.967 6.019 1.00 88.38 89 VAL A N 1
ATOM 678 C CA . VAL A 1 89 ? -13.366 0.527 4.640 1.00 88.38 89 VAL A CA 1
ATOM 679 C C . VAL A 1 89 ? -13.502 1.788 3.800 1.00 88.38 89 VAL A C 1
ATOM 681 O O . VAL A 1 89 ? -14.371 2.622 4.064 1.00 88.38 89 VAL A O 1
ATOM 684 N N . GLU A 1 90 ? -12.601 1.962 2.847 1.00 91.75 90 GLU A N 1
ATOM 685 C CA . GLU A 1 90 ? -12.559 3.097 1.932 1.00 91.75 90 GLU A CA 1
ATOM 686 C C . GLU A 1 90 ? -12.911 2.626 0.529 1.00 91.75 90 GLU A C 1
ATOM 688 O O . GLU A 1 90 ? -12.432 1.595 0.082 1.00 91.75 90 GLU A O 1
ATOM 693 N N . GLU A 1 91 ? -13.770 3.363 -0.154 1.00 89.56 91 GLU A N 1
ATOM 694 C CA . GLU A 1 91 ? -14.159 3.099 -1.533 1.00 89.56 91 GLU A CA 1
ATOM 695 C C . GLU A 1 91 ? -13.515 4.152 -2.419 1.00 89.56 91 GLU A C 1
ATOM 697 O O . GLU A 1 91 ? -13.678 5.355 -2.186 1.00 89.56 91 GLU A O 1
ATOM 702 N N . TYR A 1 92 ? -12.775 3.685 -3.413 1.00 92.62 92 TYR A N 1
ATOM 703 C CA . TYR A 1 92 ? -12.062 4.505 -4.367 1.00 92.62 92 TYR A CA 1
ATOM 704 C C . TYR A 1 92 ? -12.576 4.274 -5.782 1.00 92.62 92 TYR A C 1
ATOM 706 O O . TYR A 1 92 ? -12.922 3.156 -6.154 1.00 92.62 92 TYR A O 1
ATOM 714 N N . GLU A 1 93 ? -12.538 5.328 -6.585 1.00 93.88 93 GLU A N 1
ATOM 715 C CA . GLU A 1 93 ? -12.710 5.257 -8.031 1.00 93.88 93 GLU A CA 1
ATOM 716 C C . GLU A 1 93 ? -11.533 5.986 -8.676 1.00 93.88 93 GLU A C 1
ATOM 718 O O . GLU A 1 93 ? -11.376 7.198 -8.514 1.00 93.88 93 GLU A O 1
ATOM 723 N N . MET A 1 94 ? -10.656 5.244 -9.354 1.00 91.62 94 MET A N 1
ATOM 724 C CA . MET A 1 94 ? -9.484 5.780 -10.054 1.00 91.62 94 MET A CA 1
ATOM 725 C C . MET A 1 94 ? -8.662 6.779 -9.218 1.00 91.62 94 MET A C 1
ATOM 727 O O . MET A 1 94 ? -8.223 7.824 -9.706 1.00 91.62 94 MET A O 1
ATOM 731 N N . GLY A 1 95 ? -8.416 6.437 -7.952 1.00 89.94 95 GLY A N 1
ATOM 732 C CA . GLY A 1 95 ? -7.630 7.211 -6.990 1.00 89.94 95 GLY A CA 1
ATOM 733 C C . GLY A 1 95 ? -8.422 8.238 -6.180 1.00 89.94 95 GLY A C 1
ATOM 734 O O . GLY A 1 95 ? -7.886 8.772 -5.209 1.00 89.94 95 GLY A O 1
ATOM 735 N N . GLU A 1 96 ? -9.683 8.493 -6.522 1.00 94.69 96 GLU A N 1
ATOM 736 C CA . GLU A 1 96 ? -10.550 9.421 -5.799 1.00 94.69 96 GLU A CA 1
ATOM 737 C C . GLU A 1 96 ? -11.320 8.692 -4.692 1.00 94.69 96 GLU A C 1
ATOM 739 O O . GLU A 1 96 ? -11.991 7.695 -4.949 1.00 94.69 96 GLU A O 1
ATOM 744 N N . LEU A 1 97 ? -11.235 9.182 -3.452 1.00 94.44 97 LEU A N 1
ATOM 745 C CA . LEU A 1 97 ? -11.982 8.624 -2.323 1.00 94.44 97 LEU A CA 1
ATOM 746 C C . LEU A 1 97 ? -13.461 9.019 -2.428 1.00 94.44 97 LEU A C 1
ATOM 748 O O . LEU A 1 97 ? -13.799 10.184 -2.234 1.00 94.44 97 LEU A O 1
ATOM 752 N N . LYS A 1 98 ? -14.346 8.046 -2.653 1.00 96.06 98 LYS A N 1
ATOM 753 C CA . LYS A 1 98 ? -15.799 8.260 -2.744 1.00 96.06 98 LYS A CA 1
ATOM 754 C C . LYS A 1 98 ? -16.495 8.121 -1.402 1.00 96.06 98 LYS A C 1
ATOM 756 O O . LYS A 1 98 ? -17.396 8.890 -1.070 1.00 96.06 98 LYS A O 1
ATOM 761 N N . ARG A 1 99 ? -16.077 7.140 -0.602 1.00 90.12 99 ARG A N 1
ATOM 762 C CA . ARG A 1 99 ? -16.719 6.838 0.679 1.00 90.12 99 ARG A CA 1
ATOM 763 C C . ARG A 1 99 ? -15.720 6.281 1.680 1.00 90.12 99 ARG A C 1
ATOM 765 O O . ARG A 1 99 ? -14.794 5.562 1.327 1.00 90.12 99 ARG A O 1
ATOM 772 N N . ARG A 1 100 ? -15.940 6.589 2.961 1.00 91.69 100 ARG A N 1
ATOM 773 C CA . ARG A 1 100 ? -15.195 6.023 4.091 1.00 91.69 100 ARG A CA 1
ATOM 774 C C . ARG A 1 100 ? -16.157 5.580 5.184 1.00 91.69 100 ARG A C 1
ATOM 776 O O . ARG A 1 100 ? -16.903 6.391 5.725 1.00 91.69 100 ARG A O 1
ATOM 783 N N . ILE A 1 101 ? -16.081 4.308 5.554 1.00 86.19 101 ILE A N 1
ATOM 784 C CA . ILE A 1 101 ? -16.877 3.703 6.621 1.00 86.19 101 ILE A CA 1
ATOM 785 C C . ILE A 1 101 ? -15.932 3.316 7.754 1.00 86.19 101 ILE A C 1
ATOM 787 O O . ILE A 1 101 ? -15.003 2.538 7.556 1.00 86.19 101 ILE A O 1
ATOM 791 N N . LYS A 1 102 ? -16.156 3.849 8.960 1.00 85.62 102 LYS A N 1
ATOM 792 C CA . LYS A 1 102 ? -15.401 3.426 10.147 1.00 85.62 102 LYS A CA 1
ATOM 793 C C . LYS A 1 102 ? -15.890 2.050 10.589 1.00 85.62 102 LYS A C 1
ATOM 795 O O . LYS A 1 102 ? -17.042 1.912 10.999 1.00 85.62 102 LYS A O 1
ATOM 800 N N . TRP A 1 103 ? -15.013 1.053 10.558 1.00 74.56 103 TRP A N 1
ATOM 801 C CA . TRP A 1 103 ? -15.334 -0.281 11.044 1.00 74.56 103 TRP A CA 1
ATOM 802 C C . TRP A 1 103 ? -15.310 -0.275 12.577 1.00 74.56 103 TRP A C 1
ATOM 804 O O . TRP A 1 103 ? -14.278 -0.022 13.197 1.00 74.56 103 TRP A O 1
ATOM 814 N N . ARG A 1 104 ? -16.472 -0.508 13.201 1.00 63.56 104 ARG A N 1
ATOM 815 C CA . ARG A 1 104 ? -16.651 -0.523 14.663 1.00 63.56 104 ARG A CA 1
ATOM 816 C C . ARG A 1 104 ? -16.650 -1.933 15.269 1.00 63.56 104 ARG A C 1
ATOM 818 O O . ARG A 1 104 ? -17.454 -2.203 16.150 1.00 63.56 104 ARG A O 1
ATOM 825 N N . ARG A 1 105 ? -15.788 -2.841 14.800 1.00 55.31 105 ARG A N 1
ATOM 826 C CA . ARG A 1 105 ? -15.484 -4.049 15.581 1.00 55.31 105 ARG A CA 1
ATOM 827 C C . ARG A 1 105 ? -14.311 -3.694 16.486 1.00 55.31 105 ARG A C 1
ATOM 829 O O . ARG A 1 105 ? -13.255 -3.318 15.991 1.00 55.31 105 ARG A O 1
ATOM 836 N N . ASP A 1 106 ? -14.601 -3.667 17.775 1.00 48.31 106 ASP A N 1
ATOM 837 C CA . ASP A 1 106 ? -13.751 -3.412 18.936 1.00 48.31 106 ASP A CA 1
ATOM 838 C C . ASP A 1 106 ? -12.237 -3.370 18.657 1.00 48.31 106 ASP A C 1
ATOM 840 O O . ASP A 1 106 ? -11.614 -4.331 18.209 1.00 48.31 106 ASP A O 1
ATOM 844 N N . LYS A 1 107 ? -11.679 -2.183 18.922 1.00 54.28 107 LYS A N 1
ATOM 845 C CA . LYS A 1 107 ? -10.268 -1.775 18.837 1.00 54.28 107 LYS A CA 1
ATOM 846 C C . LYS A 1 107 ? -9.338 -2.879 19.378 1.00 54.28 107 LYS A C 1
ATOM 848 O O . LYS A 1 107 ? -9.636 -3.498 20.386 1.00 54.28 107 LYS A O 1
ATOM 853 N N . LEU A 1 108 ? -8.164 -3.126 18.807 1.00 51.78 108 LEU A N 1
ATOM 854 C CA . LEU A 1 108 ? -7.009 -2.228 18.838 1.00 51.78 108 LEU A CA 1
ATOM 855 C C . LEU A 1 108 ? -6.112 -2.569 17.647 1.00 51.78 108 LEU A C 1
ATOM 857 O O . LEU A 1 108 ? -5.641 -3.701 17.532 1.00 51.78 108 LEU A O 1
ATOM 861 N N . HIS A 1 109 ? -5.862 -1.601 16.765 1.00 60.25 109 HIS A N 1
ATOM 862 C CA . HIS A 1 109 ? -4.692 -1.735 15.910 1.00 60.25 109 HIS A CA 1
ATOM 863 C C . HIS A 1 109 ? -3.459 -1.638 16.807 1.00 60.25 109 HIS A C 1
ATOM 865 O O . HIS A 1 109 ? -3.406 -0.813 17.718 1.00 60.25 109 HIS A O 1
ATOM 871 N N . VAL A 1 110 ? -2.486 -2.503 16.571 1.00 62.72 110 VAL A N 1
ATOM 872 C CA . VAL A 1 110 ? -1.209 -2.471 17.274 1.00 62.72 110 VAL A CA 1
ATOM 873 C C . VAL A 1 110 ? -0.178 -1.912 16.312 1.00 62.72 110 VAL A C 1
ATOM 875 O O . VAL A 1 110 ? -0.161 -2.261 15.132 1.00 62.72 110 VAL A O 1
ATOM 878 N N . LYS A 1 111 ? 0.676 -1.028 16.821 1.00 67.12 111 LYS A N 1
ATOM 879 C CA . LYS A 1 111 ? 1.855 -0.560 16.103 1.00 67.12 111 LYS A CA 1
ATOM 880 C C . LYS A 1 111 ? 2.993 -1.543 16.341 1.00 67.12 111 LYS A C 1
ATOM 882 O O . LYS A 1 111 ? 3.332 -1.840 17.485 1.00 67.12 111 LYS A O 1
ATOM 887 N N . CYS A 1 112 ? 3.577 -2.074 15.273 1.00 67.12 112 CYS A N 1
ATOM 888 C CA . CYS A 1 112 ? 4.748 -2.933 15.383 1.00 67.12 112 CYS A CA 1
ATOM 889 C C . CYS A 1 112 ? 5.926 -2.127 15.949 1.00 67.12 112 CYS A C 1
ATOM 891 O O . CYS A 1 112 ? 6.319 -1.126 15.360 1.00 67.12 112 CYS A O 1
ATOM 893 N N . SER A 1 113 ? 6.539 -2.582 17.043 1.00 63.84 113 SER A N 1
ATOM 894 C CA . SER A 1 113 ? 7.696 -1.909 17.657 1.00 63.84 113 SER A CA 1
ATOM 895 C C . SER A 1 113 ? 8.977 -1.959 16.815 1.00 63.84 113 SER A C 1
ATOM 897 O O . SER A 1 113 ? 9.931 -1.255 17.127 1.00 63.84 113 SER A O 1
ATOM 899 N N . ARG A 1 114 ? 9.018 -2.796 15.767 1.00 59.56 114 ARG A N 1
ATOM 900 C CA . ARG A 1 114 ? 10.171 -2.941 14.865 1.00 59.56 114 ARG A CA 1
ATOM 901 C C . ARG A 1 114 ? 10.067 -2.044 13.633 1.00 59.56 114 ARG A C 1
ATOM 903 O O . ARG A 1 114 ? 10.987 -1.284 13.368 1.00 59.56 114 ARG A O 1
ATOM 910 N N . CYS A 1 115 ? 8.961 -2.132 12.890 1.00 62.88 115 CYS A N 1
ATOM 911 C CA . CYS A 1 115 ? 8.773 -1.404 11.627 1.00 62.88 115 CYS A CA 1
ATOM 912 C C . CYS A 1 115 ? 7.747 -0.271 11.692 1.00 62.88 115 CYS A C 1
ATOM 914 O O . CYS A 1 115 ? 7.464 0.338 10.668 1.00 62.88 115 CYS A O 1
ATOM 916 N N . ASN A 1 116 ? 7.145 0.001 12.853 1.00 66.62 116 ASN A N 1
ATOM 917 C CA . ASN A 1 116 ? 6.108 1.022 13.032 1.00 66.62 116 ASN A CA 1
ATOM 918 C C . ASN A 1 116 ? 4.818 0.816 12.211 1.00 66.62 116 ASN A C 1
ATOM 920 O O . ASN A 1 116 ? 3.928 1.661 12.268 1.00 66.62 116 ASN A O 1
ATOM 924 N N . ALA A 1 117 ? 4.664 -0.311 11.508 1.00 67.12 117 ALA A N 1
ATOM 925 C CA . ALA A 1 117 ? 3.450 -0.623 10.761 1.00 67.12 117 ALA A CA 1
ATOM 926 C C . ALA A 1 117 ? 2.271 -0.945 11.696 1.00 67.12 117 ALA A C 1
ATOM 928 O O . ALA A 1 117 ? 2.435 -1.634 12.709 1.00 67.12 117 ALA A O 1
ATOM 929 N N . LEU A 1 118 ? 1.076 -0.475 11.335 1.00 68.62 118 LEU A N 1
ATOM 930 C CA . LEU A 1 118 ? -0.168 -0.778 12.045 1.00 68.62 118 LEU A CA 1
ATOM 931 C C . LEU A 1 118 ? -0.776 -2.094 11.552 1.00 68.62 118 LEU A C 1
ATOM 933 O O . LEU A 1 118 ? -0.692 -2.407 10.371 1.00 68.62 118 LEU A O 1
ATOM 937 N N . PHE A 1 119 ? -1.414 -2.865 12.433 1.00 62.75 119 PHE A N 1
ATOM 938 C CA . PHE A 1 119 ? -2.135 -4.090 12.060 1.00 62.75 119 PHE A CA 1
ATOM 939 C C . PHE A 1 119 ? -3.239 -4.437 13.067 1.00 62.75 119 PHE A C 1
ATOM 941 O O . PHE A 1 119 ? -3.218 -3.957 14.198 1.00 62.75 119 PHE A O 1
ATOM 948 N N . VAL A 1 120 ? -4.194 -5.290 12.674 1.00 57.38 120 VAL A N 1
ATOM 949 C CA . VAL A 1 120 ? -5.279 -5.784 13.544 1.00 57.38 120 VAL A CA 1
ATOM 950 C C . VAL A 1 120 ? -4.949 -7.209 14.011 1.00 57.38 120 VAL A C 1
ATOM 952 O O . VAL A 1 120 ? -4.932 -8.116 13.180 1.00 57.38 120 VAL A O 1
ATOM 955 N N . PRO A 1 121 ? -4.708 -7.454 15.315 1.00 55.69 121 PRO A N 1
ATOM 956 C CA . PRO A 1 121 ? -4.344 -8.783 15.814 1.00 55.69 121 PRO A CA 1
ATOM 957 C C . PRO A 1 121 ? -5.399 -9.868 15.557 1.00 55.69 121 PRO A C 1
ATOM 959 O O . PRO A 1 121 ? -5.043 -11.004 15.270 1.00 55.69 121 PRO A O 1
ATOM 962 N N . SER A 1 122 ? -6.692 -9.532 15.615 1.00 50.19 122 SER A N 1
ATOM 963 C CA . SER A 1 122 ? -7.791 -10.487 15.392 1.00 50.19 122 SER A CA 1
ATOM 964 C C . SER A 1 122 ? -7.975 -10.902 13.928 1.00 50.19 122 SER A C 1
ATOM 966 O O . SER A 1 122 ? -8.581 -11.935 13.671 1.00 50.19 122 SER A O 1
ATOM 968 N N . ALA A 1 123 ? -7.419 -10.148 12.974 1.00 48.12 123 ALA A N 1
ATOM 969 C CA . ALA A 1 123 ? -7.310 -10.570 11.575 1.00 48.12 123 ALA A CA 1
ATOM 970 C C . ALA A 1 123 ? -6.126 -11.534 11.344 1.00 48.12 123 ALA A C 1
ATOM 972 O O . ALA A 1 123 ? -5.937 -12.032 10.242 1.00 48.12 123 ALA A O 1
ATOM 973 N N . ASN A 1 124 ? -5.327 -11.789 12.385 1.00 43.44 124 ASN A N 1
ATOM 974 C CA . ASN A 1 124 ? -4.082 -12.552 12.363 1.00 43.44 124 ASN A CA 1
ATOM 975 C C . ASN A 1 124 ? -4.284 -13.938 13.014 1.00 43.44 124 ASN A C 1
ATOM 977 O O . ASN A 1 124 ? -3.448 -14.412 13.787 1.00 43.44 124 ASN A O 1
ATOM 981 N N . THR A 1 125 ? -5.427 -14.584 12.755 1.00 39.75 125 THR A N 1
ATOM 982 C CA . THR A 1 125 ? -5.653 -15.983 13.138 1.00 39.75 125 THR A CA 1
ATOM 983 C C . THR A 1 125 ? -4.677 -16.851 12.351 1.00 39.75 125 THR A C 1
ATOM 985 O O . THR A 1 125 ? -4.812 -16.935 11.138 1.00 39.75 125 THR A O 1
ATOM 988 N N . THR A 1 126 ? -3.679 -17.394 13.056 1.00 38.88 126 THR A N 1
ATOM 989 C CA . THR A 1 126 ? -2.728 -18.510 12.814 1.00 38.88 126 THR A CA 1
ATOM 990 C C . THR A 1 126 ? -2.428 -19.086 11.414 1.00 38.88 126 THR A C 1
ATOM 992 O O . THR A 1 126 ? -1.376 -19.705 11.284 1.00 38.88 126 THR A O 1
ATOM 995 N N . ALA A 1 127 ? -3.238 -18.895 10.376 1.00 38.69 127 ALA A N 1
ATOM 996 C CA . ALA A 1 127 ? -2.993 -19.368 9.016 1.00 38.69 127 ALA A CA 1
ATOM 997 C C . ALA A 1 127 ? -2.163 -18.392 8.158 1.00 38.69 127 ALA A C 1
ATOM 999 O O . ALA A 1 127 ? -1.383 -18.845 7.327 1.00 38.69 127 ALA A O 1
ATOM 1000 N N . GLU A 1 128 ? -2.251 -17.071 8.365 1.00 37.31 128 GLU A N 1
ATOM 1001 C CA . GLU A 1 128 ? -1.523 -16.098 7.534 1.00 37.31 128 GLU A CA 1
ATOM 1002 C C . GLU A 1 128 ? -1.004 -14.916 8.365 1.00 37.31 128 GLU A C 1
ATOM 1004 O O . GLU A 1 128 ? -1.727 -13.982 8.702 1.00 37.31 128 GLU A O 1
ATOM 1009 N N . LYS A 1 129 ? 0.287 -14.955 8.718 1.00 42.44 129 LYS A N 1
ATOM 1010 C CA . LYS A 1 129 ? 0.978 -13.879 9.444 1.00 42.44 129 LYS A CA 1
ATOM 1011 C C . LYS A 1 129 ? 1.277 -12.723 8.486 1.00 42.44 129 LYS A C 1
ATOM 1013 O O . LYS A 1 129 ? 2.300 -12.727 7.805 1.00 42.44 129 LYS A O 1
ATOM 1018 N N . PHE A 1 130 ? 0.405 -11.718 8.427 1.00 42.12 130 PHE A N 1
ATOM 1019 C CA . PHE A 1 130 ? 0.551 -10.618 7.458 1.00 42.12 130 PHE A CA 1
ATOM 1020 C C . PHE A 1 130 ? 1.623 -9.575 7.797 1.00 42.12 130 PHE A C 1
ATOM 1022 O O . PHE A 1 130 ? 2.003 -8.798 6.924 1.00 42.12 130 PHE A O 1
ATOM 1029 N N . CYS A 1 131 ? 2.232 -9.605 8.988 1.00 45.53 131 CYS A N 1
ATOM 1030 C CA . CYS A 1 131 ? 3.518 -8.927 9.174 1.00 45.53 131 CYS A CA 1
ATOM 1031 C C . CYS A 1 131 ? 4.644 -9.803 8.595 1.00 45.53 131 CYS A C 1
ATOM 1033 O O . CYS A 1 131 ? 5.501 -10.305 9.318 1.00 45.53 131 CYS A O 1
ATOM 1035 N N . ARG A 1 132 ? 4.632 -10.003 7.269 1.00 43.47 132 ARG A N 1
ATOM 1036 C CA . ARG A 1 132 ? 5.674 -10.742 6.531 1.00 43.47 132 ARG A CA 1
ATOM 1037 C C . ARG A 1 132 ? 7.068 -10.105 6.651 1.00 43.47 132 ARG A C 1
ATOM 1039 O O . ARG A 1 132 ? 8.045 -10.720 6.247 1.00 43.47 132 ARG A O 1
ATOM 1046 N N . PHE A 1 133 ? 7.176 -8.903 7.221 1.00 43.53 133 PHE A N 1
ATOM 1047 C CA . PHE A 1 133 ? 8.436 -8.169 7.351 1.00 43.53 133 PHE A CA 1
ATOM 1048 C C . PHE A 1 133 ? 9.287 -8.558 8.558 1.00 43.53 133 PHE A C 1
ATOM 1050 O O . PHE A 1 133 ? 10.447 -8.160 8.625 1.00 43.53 133 PHE A O 1
ATOM 1057 N N . HIS A 1 134 ? 8.775 -9.359 9.495 1.00 42.38 134 HIS A N 1
ATOM 1058 C CA . HIS A 1 134 ? 9.584 -9.816 10.618 1.00 42.38 134 HIS A CA 1
ATOM 1059 C C . HIS A 1 134 ? 9.347 -11.298 10.902 1.00 42.38 134 HIS A C 1
ATOM 1061 O O . HIS A 1 134 ? 8.365 -11.629 11.573 1.00 42.38 134 HIS A O 1
ATOM 1067 N N . PRO A 1 135 ? 10.259 -12.194 10.470 1.00 39.69 135 PRO A N 1
ATOM 1068 C CA . PRO A 1 135 ? 10.363 -13.510 11.084 1.00 39.69 135 PRO A CA 1
ATOM 1069 C C . PRO A 1 135 ? 10.359 -13.348 12.612 1.00 39.69 135 PRO A C 1
ATOM 1071 O O . PRO A 1 135 ? 10.980 -12.422 13.168 1.00 39.69 135 PRO A O 1
ATOM 1074 N N . LYS A 1 136 ? 9.643 -14.237 13.315 1.00 42.75 136 LYS A N 1
ATOM 1075 C CA . LYS A 1 136 ? 9.886 -14.432 14.749 1.00 42.75 136 LYS A CA 1
ATOM 1076 C C . LYS A 1 136 ? 11.401 -14.579 14.943 1.00 42.75 136 LYS A C 1
ATOM 1078 O O . LYS A 1 136 ? 12.092 -15.054 14.040 1.00 42.75 136 LYS A O 1
ATOM 1083 N N . ARG A 1 137 ? 11.936 -14.156 16.101 1.00 41.72 137 ARG A N 1
ATOM 1084 C CA . ARG A 1 137 ? 13.313 -14.562 16.432 1.00 41.72 137 ARG A CA 1
ATOM 1085 C C . ARG A 1 137 ? 13.354 -16.086 16.255 1.00 41.72 137 ARG A C 1
ATOM 1087 O O . ARG A 1 137 ? 12.423 -16.719 16.763 1.00 41.72 137 ARG A O 1
ATOM 1094 N N . PRO A 1 138 ? 14.319 -16.640 15.498 1.00 43.84 138 PRO A N 1
ATOM 1095 C CA . PRO A 1 138 ? 14.416 -18.082 15.366 1.0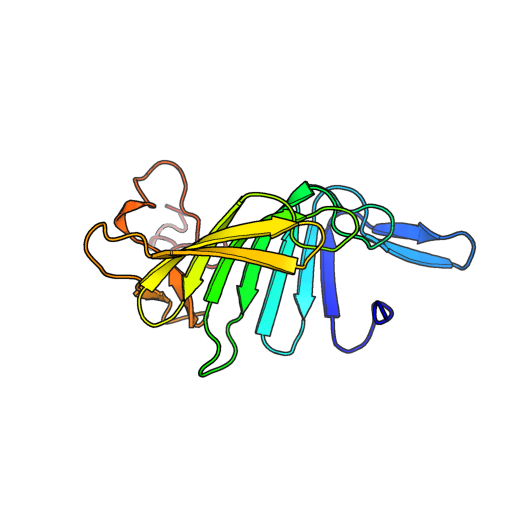0 43.84 138 PRO A CA 1
ATOM 1096 C C . PRO A 1 138 ? 14.396 -18.687 16.767 1.00 43.84 138 PRO A C 1
ATOM 1098 O O . PRO A 1 138 ? 14.926 -18.078 17.708 1.00 43.84 138 PRO A O 1
ATOM 1101 N N . SER A 1 139 ? 13.757 -19.849 16.921 1.00 48.69 139 SER A N 1
ATOM 1102 C CA . SER A 1 139 ? 13.925 -20.610 18.159 1.00 48.69 139 SER A CA 1
ATOM 1103 C C . SER A 1 139 ? 15.432 -20.793 18.423 1.00 48.69 139 SER A C 1
ATOM 1105 O O . SER A 1 139 ? 16.234 -20.671 17.490 1.00 48.69 139 SER A O 1
ATOM 1107 N N . PRO A 1 140 ? 15.865 -21.100 19.656 1.00 49.66 140 PRO A N 1
ATOM 1108 C CA . PRO A 1 140 ? 17.268 -21.441 19.923 1.00 49.66 140 PRO A CA 1
ATOM 1109 C C . PRO A 1 140 ? 17.834 -22.515 18.969 1.00 49.66 140 PRO A C 1
ATOM 1111 O O . PRO A 1 140 ? 19.040 -22.601 18.775 1.00 49.66 140 PRO A O 1
ATOM 1114 N N . GLU A 1 141 ? 16.952 -23.287 18.328 1.00 52.09 141 GLU A N 1
ATOM 1115 C CA . GLU A 1 141 ? 17.236 -24.346 17.357 1.00 52.09 141 GLU A CA 1
ATOM 1116 C C . GLU A 1 141 ? 17.195 -23.881 15.883 1.00 52.09 141 GLU A C 1
ATOM 1118 O O . GLU A 1 141 ? 17.297 -24.703 14.975 1.00 52.09 141 GLU A O 1
ATOM 1123 N N . GLY A 1 142 ? 16.999 -22.587 15.605 1.00 32.34 142 GLY A N 1
ATOM 1124 C CA . GLY A 1 142 ? 17.025 -22.031 14.248 1.00 32.34 142 GLY A CA 1
ATOM 1125 C C . GLY A 1 142 ? 15.737 -22.198 13.431 1.00 32.34 142 GLY A C 1
ATOM 1126 O O . GLY A 1 142 ? 15.757 -21.956 12.224 1.00 32.34 142 GLY A O 1
ATOM 1127 N N . ARG A 1 143 ? 14.611 -22.601 14.038 1.00 33.84 143 ARG A N 1
ATOM 1128 C CA . ARG A 1 143 ? 13.341 -22.799 13.312 1.00 33.84 143 ARG A CA 1
ATOM 1129 C C . ARG A 1 143 ? 12.546 -21.495 13.192 1.00 33.84 143 ARG A C 1
ATOM 1131 O O . ARG A 1 143 ? 12.436 -20.733 14.154 1.00 33.84 143 ARG A O 1
ATOM 1138 N N . PHE A 1 144 ? 11.968 -21.262 12.012 1.00 37.72 144 PHE A N 1
ATOM 1139 C CA . PHE A 1 144 ? 11.020 -20.175 11.762 1.00 37.72 144 PHE A CA 1
ATOM 1140 C C . PHE A 1 144 ? 9.602 -20.673 12.064 1.00 37.72 144 PHE A C 1
ATOM 1142 O O . PHE A 1 144 ? 9.069 -21.491 11.320 1.00 37.72 144 PHE A O 1
ATOM 1149 N N . GLU A 1 145 ? 9.007 -20.204 13.163 1.00 46.84 145 GLU A N 1
ATOM 1150 C CA . GLU A 1 145 ? 7.608 -20.495 13.513 1.00 46.84 145 GLU A CA 1
ATOM 1151 C C . GLU A 1 145 ? 6.619 -19.468 12.971 1.00 46.84 145 GLU A C 1
ATOM 1153 O O . GLU A 1 145 ? 6.741 -18.248 13.255 1.00 46.84 145 GLU A O 1
#

Organism: NCBI:txid141414

Foldseek 3Di:
DQDQPDDFKDKDDDWDADPVRGTADAAWIKMDGNQQKIKTARGDDRNAGFFWTKMFRQHPPWGKIKTAGDHRNAGAAWIFIDDPPATWIFHDHRNHTDDIDGDPPDDDFDQDPPSRHTDDVVVCPPPDRVCPVDFDPQDVVRDGD

pLDDT: mean 73.22, std 18.87, range [27.14, 96.06]

Sequence (145 aa):
ELVPWGQDQTFSGLARPTPRGAKTPHGWGVLEHHEGFTQACAMWHDGVADGPGTWVMTAPGKEQVGYGTWRAGKRDGYFAMVRDGGVFVEEYEMGELKRRIKWRRDKLHVKCSRCNALFVPSANTTAEKFCRFHPKRPSPEGRFE